Protein AF-A0A699T2B1-F1 (afdb_monomer)

Secondary structure (DSSP, 8-state):
-HHHHHHHHHTTS--------GGGGHHHHHHHHHGGG-SSS--HHHHHHHHHHTT-----

pLDDT: mean 70.19, std 12.49, range [43.19, 89.19]

Foldseek 3Di:
DVVVVVVVVCVVDPDDDDDDPDPVCPLVVVVVVVCVVVPDDDDPPVSVVVCVVVVHDPPD

Organism: Tanacetum cinerariifolium (NCBI:txid118510)

Radius of gyration: 14.81 Å; Cα contacts (8 Å, |Δi|>4): 5; chains: 1; bounding box: 25×31×31 Å

Solvent-accessible surface area (backbone atoms only — not comparable to full-atom values): 4039 Å² total; per-residue (Å²): 129,64,67,65,59,51,57,58,60,49,68,82,44,102,72,82,92,74,91,64,78,67,75,74,39,50,61,59,53,52,50,57,68,53,47,83,68,60,88,61,81,80,71,60,70,62,48,52,52,54,38,57,75,66,73,53,84,78,85,124

Structure (mmCIF, N/CA/C/O backbone):
data_AF-A0A699T2B1-F1
#
_entry.id   AF-A0A699T2B1-F1
#
loop_
_atom_site.group_PDB
_atom_site.id
_atom_site.type_symbol
_atom_site.label_atom_id
_atom_site.label_alt_id
_atom_site.label_comp_id
_atom_site.label_asym_id
_atom_site.label_entity_id
_atom_site.label_seq_id
_atom_site.pdbx_PDB_ins_code
_atom_site.Cartn_x
_atom_site.Cartn_y
_atom_site.Cartn_z
_atom_site.occupancy
_atom_site.B_iso_or_equiv
_atom_site.auth_seq_id
_atom_site.auth_comp_id
_atom_site.auth_asym_id
_atom_site.auth_atom_id
_atom_site.pdbx_PDB_model_num
ATOM 1 N N . MET A 1 1 ? 11.507 -8.443 13.204 1.00 62.28 1 MET A N 1
ATOM 2 C CA . MET A 1 1 ? 10.349 -8.271 14.117 1.00 62.28 1 MET A CA 1
ATOM 3 C C . MET A 1 1 ? 9.344 -7.178 13.700 1.00 62.28 1 MET A C 1
ATOM 5 O O . MET A 1 1 ? 8.488 -6.843 14.502 1.00 62.28 1 MET A O 1
ATOM 9 N N . ARG A 1 2 ? 9.364 -6.628 12.469 1.00 73.75 2 ARG A N 1
ATOM 10 C CA . ARG A 1 2 ? 8.370 -5.611 12.044 1.00 73.75 2 ARG A CA 1
ATOM 11 C C . ARG A 1 2 ? 7.060 -6.218 11.527 1.00 73.75 2 ARG A C 1
ATOM 13 O O . ARG A 1 2 ? 5.998 -5.718 11.863 1.00 73.75 2 ARG A O 1
ATOM 20 N N . GLN A 1 3 ? 7.127 -7.328 10.789 1.00 78.56 3 GLN A N 1
ATOM 21 C CA . GLN A 1 3 ? 5.946 -7.984 10.200 1.00 78.56 3 GLN A CA 1
ATOM 22 C C . GLN A 1 3 ? 4.895 -8.407 11.235 1.00 78.56 3 GLN A C 1
ATOM 24 O O . GLN A 1 3 ? 3.713 -8.205 11.003 1.00 78.56 3 GLN A O 1
ATOM 29 N N . ARG A 1 4 ? 5.304 -8.924 12.402 1.00 84.50 4 ARG A N 1
ATOM 30 C CA . ARG A 1 4 ? 4.357 -9.359 13.443 1.00 84.50 4 ARG A CA 1
ATOM 31 C C . ARG A 1 4 ? 3.503 -8.207 13.985 1.00 84.50 4 ARG A C 1
ATOM 33 O O . ARG A 1 4 ? 2.312 -8.389 14.187 1.00 84.50 4 ARG A O 1
ATOM 40 N N . ARG A 1 5 ? 4.096 -7.018 14.129 1.00 84.12 5 ARG A N 1
ATOM 41 C CA . ARG A 1 5 ? 3.389 -5.812 14.583 1.00 84.12 5 ARG A CA 1
ATOM 42 C C . ARG A 1 5 ? 2.397 -5.296 13.536 1.00 84.12 5 ARG A C 1
ATOM 44 O O . ARG A 1 5 ? 1.332 -4.818 13.894 1.00 84.12 5 ARG A O 1
ATOM 51 N N . TRP A 1 6 ? 2.724 -5.436 12.249 1.00 85.38 6 TRP A N 1
ATOM 52 C CA . TRP A 1 6 ? 1.799 -5.119 11.153 1.00 85.38 6 TRP A CA 1
ATOM 53 C C . TRP A 1 6 ? 0.617 -6.086 11.090 1.00 85.38 6 TRP A C 1
ATOM 55 O O . TRP A 1 6 ? -0.504 -5.655 10.857 1.00 85.38 6 TRP A O 1
ATOM 65 N N . LEU A 1 7 ? 0.851 -7.376 11.347 1.00 84.75 7 LEU A N 1
ATOM 66 C CA . LEU A 1 7 ? -0.222 -8.370 11.392 1.00 84.75 7 LEU A CA 1
ATOM 67 C C . LEU A 1 7 ? -1.194 -8.144 12.554 1.00 84.75 7 LEU A C 1
ATOM 69 O O . LEU A 1 7 ? -2.360 -8.483 12.422 1.00 84.75 7 LEU A O 1
ATOM 73 N N . GLU A 1 8 ? -0.737 -7.604 13.684 1.00 87.06 8 GLU A N 1
ATOM 74 C CA . GLU A 1 8 ? -1.626 -7.228 14.791 1.00 87.06 8 GLU A CA 1
ATOM 75 C C . GLU A 1 8 ? -2.526 -6.052 14.409 1.00 87.06 8 GLU A C 1
ATOM 77 O O . GLU A 1 8 ? -3.725 -6.135 14.626 1.00 87.06 8 GLU A O 1
ATOM 82 N N . LEU A 1 9 ? -1.976 -5.025 13.755 1.00 84.69 9 LEU A N 1
ATOM 83 C CA . LEU A 1 9 ? -2.747 -3.870 13.282 1.00 84.69 9 LEU A CA 1
ATOM 84 C C . LEU A 1 9 ? -3.772 -4.239 12.206 1.00 84.69 9 LEU A C 1
ATOM 86 O O . LEU A 1 9 ? -4.888 -3.740 12.223 1.00 84.69 9 LEU A O 1
ATOM 90 N N . LEU A 1 10 ? -3.405 -5.116 11.269 1.00 84.38 10 LEU A N 1
ATOM 91 C CA . LEU A 1 10 ? -4.294 -5.520 10.176 1.00 84.38 10 LEU A CA 1
ATOM 92 C C . LEU A 1 10 ? -5.522 -6.305 10.654 1.00 84.38 10 LEU A C 1
ATOM 94 O O . LEU A 1 10 ? -6.511 -6.339 9.938 1.00 84.38 10 LEU A O 1
ATOM 98 N N . LYS A 1 11 ? -5.488 -6.912 11.849 1.00 83.25 11 LYS A N 1
ATOM 99 C CA . LYS A 1 11 ? -6.643 -7.643 12.402 1.00 83.25 11 LYS A CA 1
ATOM 100 C C . LYS A 1 11 ? -7.835 -6.746 12.712 1.00 83.25 11 LYS A C 1
ATOM 102 O O . LYS A 1 11 ? -8.956 -7.240 12.722 1.00 83.25 11 LYS A O 1
ATOM 107 N N . ASP A 1 12 ? -7.585 -5.468 12.970 1.00 89.19 12 ASP A N 1
ATOM 108 C CA . ASP A 1 12 ? -8.630 -4.508 13.320 1.00 89.19 12 ASP A CA 1
ATOM 109 C C . ASP A 1 12 ? -9.343 -3.944 12.078 1.00 89.19 12 ASP A C 1
ATOM 111 O O . ASP A 1 12 ? -10.346 -3.244 12.204 1.00 89.19 12 ASP A O 1
ATOM 115 N N . TYR A 1 13 ? -8.851 -4.261 10.875 1.00 84.75 13 TYR A N 1
ATOM 116 C CA . TYR A 1 13 ? -9.413 -3.810 9.607 1.00 84.75 13 TYR A CA 1
ATOM 117 C C . TYR A 1 13 ? -9.891 -5.005 8.778 1.00 84.75 13 TYR A C 1
ATOM 119 O O . TYR A 1 13 ? -9.142 -5.961 8.575 1.00 84.75 13 TYR A O 1
ATOM 127 N N . ASP A 1 14 ? -11.103 -4.929 8.223 1.00 85.50 14 ASP A N 1
ATOM 128 C CA . ASP A 1 14 ? -11.601 -5.920 7.259 1.00 85.50 14 ASP A CA 1
ATOM 129 C C . ASP A 1 14 ? -10.898 -5.728 5.905 1.00 85.50 14 ASP A C 1
ATOM 131 O O . ASP A 1 14 ? -11.375 -5.030 5.010 1.00 85.50 14 ASP A O 1
ATOM 135 N N . THR A 1 15 ? -9.673 -6.248 5.803 1.00 79.56 15 THR A N 1
ATOM 136 C CA . THR A 1 15 ? -8.772 -6.011 4.671 1.00 79.56 15 THR A CA 1
ATOM 137 C C . THR A 1 15 ? -8.284 -7.319 4.065 1.00 79.56 15 THR A C 1
ATOM 139 O O . THR A 1 15 ? -7.746 -8.192 4.744 1.00 79.56 15 THR A O 1
ATOM 142 N N . ASN A 1 16 ? -8.424 -7.437 2.744 1.00 84.00 16 ASN A N 1
ATOM 143 C CA . ASN A 1 16 ? -7.882 -8.548 1.969 1.00 84.00 16 ASN A CA 1
ATOM 144 C C . ASN A 1 16 ? -6.531 -8.144 1.370 1.00 84.00 16 ASN A C 1
ATOM 146 O O . ASN A 1 16 ? -6.450 -7.209 0.574 1.00 84.00 16 ASN A O 1
ATOM 150 N N . ILE A 1 17 ? -5.460 -8.854 1.735 1.00 81.81 17 ILE A N 1
ATOM 151 C CA . ILE A 1 17 ? -4.124 -8.614 1.173 1.00 81.81 17 ILE A CA 1
ATOM 152 C C . ILE A 1 17 ? -4.070 -9.242 -0.222 1.00 81.81 17 ILE A C 1
ATOM 154 O O . ILE A 1 17 ? -3.924 -10.456 -0.363 1.00 81.81 17 ILE A O 1
ATOM 158 N N . LEU A 1 18 ? -4.176 -8.408 -1.255 1.00 84.38 18 LEU A N 1
ATOM 159 C CA . LEU A 1 18 ? -4.103 -8.824 -2.652 1.00 84.38 18 LEU A CA 1
ATOM 160 C C . LEU A 1 18 ? -2.763 -8.404 -3.259 1.00 84.38 18 LEU A C 1
ATOM 162 O O . LEU A 1 18 ? -2.332 -7.257 -3.142 1.00 84.38 18 LEU A O 1
ATOM 166 N N . TYR A 1 19 ? -2.086 -9.348 -3.914 1.00 82.62 19 TYR A N 1
ATOM 167 C CA . TYR A 1 19 ? -0.872 -9.044 -4.663 1.00 82.62 19 TYR A CA 1
ATOM 168 C C . TYR A 1 19 ? -1.240 -8.530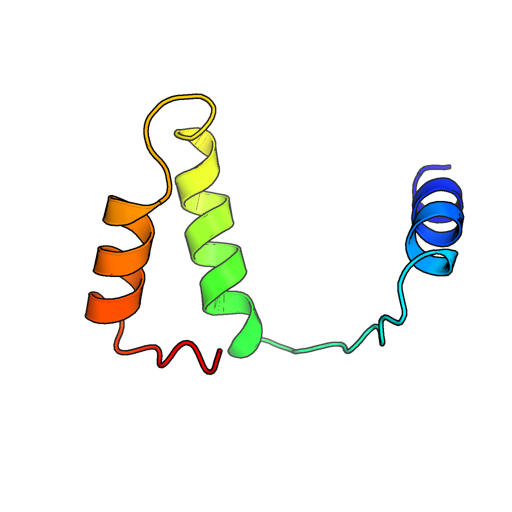 -6.053 1.00 82.62 19 TYR A C 1
ATOM 170 O O . TYR A 1 19 ? -1.852 -9.252 -6.841 1.00 82.62 19 TYR A O 1
ATOM 178 N N . HIS A 1 20 ? -0.819 -7.307 -6.371 1.00 74.69 20 HIS A N 1
ATOM 179 C CA . HIS A 1 20 ? -1.034 -6.719 -7.686 1.00 74.69 20 HIS A CA 1
ATOM 180 C C . HIS A 1 20 ? 0.302 -6.432 -8.386 1.00 74.69 20 HIS A C 1
ATOM 182 O O . HIS A 1 20 ? 0.997 -5.478 -8.031 1.00 74.69 20 HIS A O 1
ATOM 188 N N . PRO A 1 21 ? 0.689 -7.238 -9.386 1.00 76.44 21 PRO A N 1
ATOM 189 C CA . PRO A 1 21 ? 1.939 -7.028 -10.100 1.00 76.44 21 PRO A CA 1
ATOM 190 C C . PRO A 1 21 ? 1.871 -5.827 -11.059 1.00 76.44 21 PRO A C 1
ATOM 192 O O . PRO A 1 21 ? 0.919 -5.658 -11.823 1.00 76.44 21 PRO A O 1
ATOM 195 N N . GLY A 1 22 ? 2.937 -5.023 -11.074 1.00 74.88 22 GLY A N 1
ATOM 196 C CA . GLY A 1 22 ? 3.231 -4.042 -12.123 1.00 74.88 22 GLY A CA 1
ATOM 197 C C . GLY A 1 22 ? 2.277 -2.846 -12.177 1.00 74.88 22 GLY A C 1
ATOM 198 O O . GLY A 1 22 ? 2.507 -1.836 -11.520 1.00 74.88 22 GLY A O 1
ATOM 199 N N . LYS A 1 23 ? 1.229 -2.935 -13.005 1.00 69.88 23 LYS A N 1
ATOM 200 C CA . LYS A 1 23 ? 0.420 -1.781 -13.444 1.00 69.88 23 LYS A CA 1
ATOM 201 C C . LYS A 1 23 ? -0.408 -1.145 -12.321 1.00 69.88 23 LYS A C 1
ATOM 203 O O . LYS A 1 23 ? -0.573 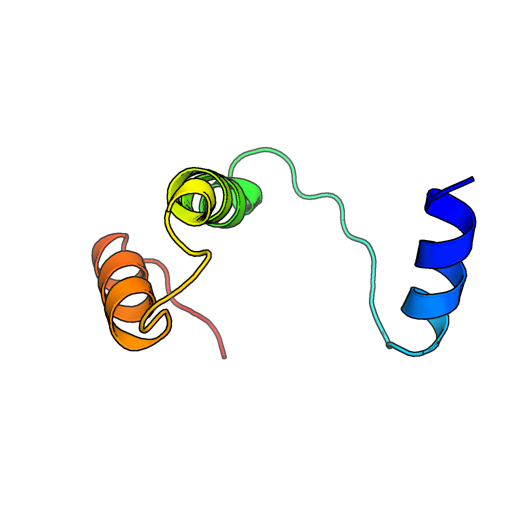0.068 -12.307 1.00 69.88 23 LYS A O 1
ATOM 208 N N . ALA A 1 24 ? -0.878 -1.939 -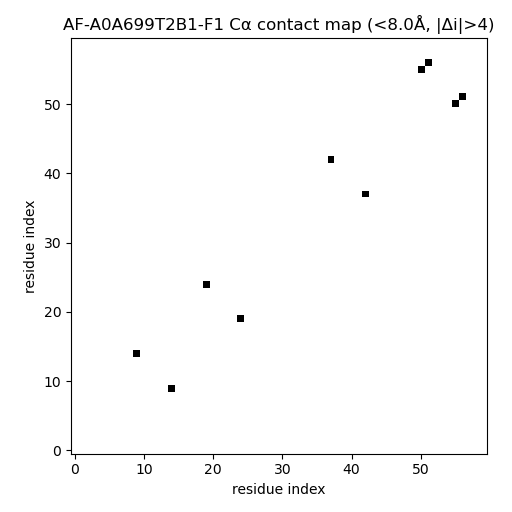11.362 1.00 74.12 24 ALA A N 1
ATOM 209 C CA . ALA A 1 24 ? -1.630 -1.423 -10.215 1.00 74.12 24 ALA A CA 1
ATOM 210 C C . ALA A 1 24 ? -0.744 -0.674 -9.203 1.00 74.12 24 ALA A C 1
ATOM 212 O O . ALA A 1 24 ? -1.242 0.138 -8.432 1.00 74.12 24 ALA A O 1
ATOM 213 N N . ASN A 1 25 ? 0.571 -0.921 -9.214 1.00 79.62 25 ASN A N 1
ATOM 214 C CA . ASN A 1 25 ? 1.510 -0.271 -8.304 1.00 79.62 25 ASN A CA 1
ATOM 215 C C . ASN A 1 25 ? 2.030 1.070 -8.849 1.00 79.62 25 ASN A C 1
ATOM 217 O O . ASN A 1 25 ? 2.730 1.779 -8.140 1.00 79.62 25 ASN A O 1
ATOM 221 N N . VAL A 1 26 ? 1.684 1.443 -10.091 1.00 79.25 26 VAL A N 1
ATOM 222 C CA . VAL A 1 26 ? 2.181 2.667 -10.750 1.00 79.25 26 VAL A CA 1
ATOM 223 C C . VAL A 1 26 ? 1.807 3.921 -9.960 1.00 79.25 26 VAL A C 1
ATOM 225 O O . VAL A 1 26 ? 2.642 4.807 -9.798 1.00 79.25 26 VAL A O 1
ATOM 228 N N . VAL A 1 27 ? 0.589 3.970 -9.412 1.00 74.69 27 VAL A N 1
ATOM 229 C CA . VAL A 1 27 ? 0.122 5.085 -8.572 1.00 74.69 27 VAL A CA 1
ATOM 230 C C . VAL A 1 27 ? 0.905 5.143 -7.265 1.00 74.69 27 VAL A C 1
ATOM 232 O O . VAL A 1 27 ? 1.453 6.187 -6.917 1.00 74.69 27 VAL A O 1
ATOM 235 N N . ALA A 1 28 ? 1.009 4.014 -6.560 1.00 78.44 28 ALA A N 1
ATOM 236 C CA . ALA A 1 28 ? 1.737 3.937 -5.297 1.00 78.44 28 ALA A CA 1
ATOM 237 C C . ALA A 1 28 ? 3.228 4.275 -5.479 1.00 78.44 28 ALA A C 1
ATOM 239 O O . ALA A 1 28 ? 3.796 5.011 -4.675 1.00 78.44 28 ALA A O 1
ATOM 240 N N . ASP A 1 29 ? 3.845 3.815 -6.570 1.00 80.25 29 ASP A N 1
ATOM 241 C CA . ASP A 1 29 ? 5.232 4.118 -6.917 1.00 80.25 29 ASP A CA 1
ATOM 242 C C . ASP A 1 29 ? 5.424 5.595 -7.283 1.00 80.25 29 ASP A C 1
ATOM 244 O O . ASP A 1 29 ? 6.405 6.205 -6.853 1.00 80.25 29 ASP A O 1
ATOM 248 N N . ALA A 1 30 ? 4.504 6.194 -8.048 1.00 81.31 30 ALA A N 1
ATOM 249 C CA . ALA A 1 30 ? 4.547 7.618 -8.379 1.00 81.31 30 ALA A CA 1
ATOM 250 C C . ALA A 1 30 ? 4.430 8.487 -7.116 1.00 81.31 30 ALA A C 1
ATOM 252 O O . ALA A 1 30 ? 5.249 9.384 -6.897 1.00 81.31 30 ALA A O 1
ATOM 253 N N . LEU A 1 31 ? 3.479 8.162 -6.236 1.00 76.00 31 LEU A N 1
ATOM 254 C CA . LEU A 1 31 ? 3.282 8.849 -4.961 1.00 76.00 31 LEU A CA 1
ATOM 255 C C . LEU A 1 31 ? 4.469 8.659 -4.015 1.00 76.00 31 LEU A C 1
ATOM 257 O O . LEU A 1 31 ? 4.948 9.628 -3.428 1.00 76.00 31 LEU A O 1
ATOM 261 N N . SER A 1 32 ? 5.009 7.444 -3.907 1.00 75.12 32 SER A N 1
ATOM 262 C CA . SER A 1 32 ? 6.177 7.170 -3.066 1.00 75.12 32 SER A CA 1
ATOM 263 C C . SER A 1 32 ? 7.411 7.944 -3.528 1.00 75.12 32 SER A C 1
ATOM 265 O O . SER A 1 32 ? 8.203 8.373 -2.689 1.00 75.12 32 SER A O 1
ATOM 267 N N . ARG A 1 33 ? 7.588 8.141 -4.841 1.00 76.69 33 ARG A N 1
ATOM 268 C CA . ARG A 1 33 ? 8.691 8.942 -5.395 1.00 76.69 33 ARG A CA 1
ATOM 269 C C . ARG A 1 33 ? 8.509 10.434 -5.121 1.00 76.69 33 ARG A C 1
ATOM 271 O O . ARG A 1 33 ? 9.497 11.112 -4.852 1.00 76.69 33 ARG A O 1
ATOM 278 N N . LYS A 1 34 ? 7.268 10.934 -5.129 1.00 66.94 34 LYS A N 1
ATOM 279 C CA . LYS A 1 34 ? 6.951 12.330 -4.778 1.00 66.94 34 LYS A CA 1
ATOM 280 C C . LYS A 1 34 ? 7.067 12.572 -3.264 1.00 66.94 34 LYS A C 1
ATOM 282 O O . LYS A 1 34 ? 7.537 13.627 -2.849 1.00 66.94 34 LYS A O 1
ATOM 287 N N . SER A 1 35 ? 6.759 11.566 -2.435 1.00 58.56 35 SER A N 1
ATOM 288 C CA . SER A 1 35 ? 6.722 11.640 -0.962 1.00 58.56 35 SER A CA 1
ATOM 289 C C . SER A 1 35 ? 8.038 12.007 -0.271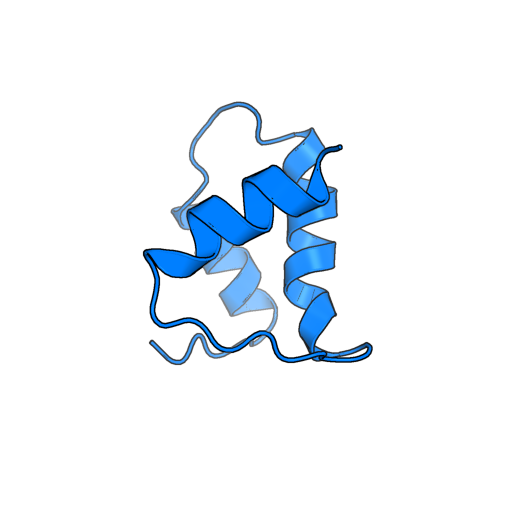 1.00 58.56 35 SER A C 1
ATOM 291 O O . SER A 1 35 ? 7.991 12.459 0.872 1.00 58.56 35 SER A O 1
ATOM 293 N N . GLY A 1 36 ? 9.191 11.906 -0.941 1.00 55.88 36 GLY A N 1
ATOM 294 C CA . GLY A 1 36 ? 10.461 12.436 -0.421 1.00 55.88 36 GLY A CA 1
ATOM 295 C C . GLY A 1 36 ? 10.457 13.960 -0.205 1.00 55.88 36 GLY A C 1
ATOM 296 O O . GLY A 1 36 ? 11.275 14.466 0.557 1.00 55.88 36 GLY A O 1
ATOM 297 N N . MET A 1 37 ? 9.515 14.678 -0.831 1.00 53.25 37 MET A N 1
ATOM 298 C CA . MET A 1 37 ? 9.286 16.121 -0.667 1.00 53.25 37 MET A CA 1
ATOM 299 C C . MET A 1 37 ? 8.061 16.453 0.213 1.00 53.25 37 MET A C 1
ATOM 301 O O . MET A 1 37 ? 7.884 17.603 0.599 1.00 53.25 37 MET A O 1
ATOM 305 N N . ILE A 1 38 ? 7.233 15.460 0.567 1.00 52.22 38 ILE A N 1
ATOM 306 C CA . ILE A 1 38 ? 5.886 15.622 1.159 1.00 52.22 38 ILE A CA 1
ATOM 307 C C . ILE A 1 38 ? 5.896 15.452 2.695 1.00 52.22 38 ILE A C 1
ATOM 309 O O . ILE A 1 38 ? 4.934 14.993 3.303 1.00 52.22 38 ILE A O 1
ATOM 313 N N . ALA A 1 39 ? 6.990 15.809 3.373 1.00 51.53 39 ALA A N 1
ATOM 314 C CA . ALA A 1 39 ? 6.983 15.871 4.843 1.00 51.53 39 ALA A CA 1
ATOM 315 C C . ALA A 1 39 ? 6.244 17.116 5.379 1.00 51.53 39 ALA A C 1
ATOM 317 O O . ALA A 1 39 ? 6.032 17.250 6.582 1.00 51.53 39 ALA A O 1
ATOM 318 N N . GLY A 1 40 ? 5.818 18.025 4.504 1.00 53.72 40 GLY A N 1
ATOM 319 C CA . GLY A 1 40 ? 4.977 19.147 4.875 1.00 53.72 40 GLY A CA 1
ATOM 320 C C . GLY A 1 40 ? 4.348 19.784 3.648 1.00 53.72 40 GLY A C 1
ATOM 321 O O . GLY A 1 40 ? 4.982 19.859 2.605 1.00 53.72 40 GLY A O 1
ATOM 322 N N . ILE A 1 41 ? 3.143 20.321 3.843 1.00 52.09 41 ILE A N 1
ATOM 323 C CA . ILE A 1 41 ? 2.438 21.262 2.959 1.00 52.09 41 ILE A CA 1
ATOM 324 C C . ILE A 1 41 ? 1.504 20.584 1.926 1.00 52.09 41 ILE A C 1
ATOM 326 O O . ILE A 1 41 ? 1.925 20.138 0.871 1.00 52.09 41 ILE A O 1
ATOM 330 N N . LYS A 1 42 ? 0.195 20.607 2.239 1.00 52.94 42 LYS A N 1
ATOM 331 C CA . LYS A 1 42 ? -0.952 20.640 1.298 1.00 52.94 42 LYS A CA 1
ATOM 332 C C . LYS A 1 42 ? -1.016 19.527 0.241 1.00 52.94 42 LYS A C 1
ATOM 334 O O . LYS A 1 42 ? -0.862 19.762 -0.949 1.00 52.94 42 LYS A O 1
ATOM 339 N N . VAL A 1 43 ? -1.303 18.314 0.692 1.00 53.62 43 VAL A N 1
ATOM 340 C CA . VAL A 1 43 ? -1.168 17.091 -0.114 1.00 53.62 43 VAL A CA 1
ATOM 341 C C . VAL A 1 43 ? -2.447 16.714 -0.881 1.00 53.62 43 VAL A C 1
ATOM 343 O O . VAL A 1 43 ? -2.406 15.827 -1.719 1.00 53.62 43 VAL A O 1
ATOM 346 N N . GLU A 1 44 ? -3.579 17.382 -0.653 1.00 58.00 44 GLU A N 1
ATOM 347 C CA . GLU A 1 44 ? -4.867 16.923 -1.201 1.00 58.00 44 GLU A CA 1
ATOM 348 C C . GLU A 1 44 ? -5.170 17.474 -2.608 1.00 58.00 44 GLU A C 1
ATOM 350 O O . GLU A 1 44 ? -5.356 16.689 -3.530 1.00 58.00 44 GLU A O 1
ATOM 355 N N . GLU A 1 45 ? -5.144 18.791 -2.842 1.00 58.34 45 GLU A N 1
ATOM 356 C CA . GLU A 1 45 ? -5.574 19.350 -4.144 1.00 58.34 45 GLU A CA 1
ATOM 357 C C . GLU A 1 45 ? -4.599 19.081 -5.303 1.00 58.34 45 GLU A C 1
ATOM 359 O O . GLU A 1 45 ? -5.020 18.843 -6.434 1.00 58.34 45 GLU A O 1
ATOM 364 N N . GLU A 1 46 ? -3.288 19.114 -5.052 1.00 63.53 46 GLU A N 1
ATOM 365 C CA . GLU A 1 46 ? -2.288 18.924 -6.111 1.00 63.53 46 GLU A CA 1
ATOM 366 C C . GLU A 1 46 ? -2.166 17.450 -6.522 1.00 63.53 46 GLU A C 1
ATOM 368 O O . GLU A 1 46 ? -1.964 17.151 -7.694 1.00 63.53 46 GLU A O 1
ATOM 373 N N . ILE A 1 47 ? -2.364 16.519 -5.581 1.00 65.81 47 ILE A N 1
ATOM 374 C CA . ILE A 1 47 ? -2.401 15.085 -5.895 1.00 65.81 47 ILE A CA 1
ATOM 375 C C . ILE A 1 47 ? -3.654 14.733 -6.690 1.00 65.81 47 ILE A C 1
ATOM 377 O O . ILE A 1 47 ? -3.551 13.970 -7.645 1.00 65.81 47 ILE A O 1
ATOM 381 N N . ILE A 1 48 ? -4.814 15.294 -6.332 1.00 65.19 48 ILE A N 1
ATOM 382 C CA . ILE A 1 48 ? -6.055 15.077 -7.087 1.00 65.19 48 ILE A CA 1
ATOM 383 C C . ILE A 1 48 ? -5.869 15.531 -8.540 1.00 65.19 48 ILE A C 1
ATOM 385 O O . ILE A 1 48 ? -6.134 14.757 -9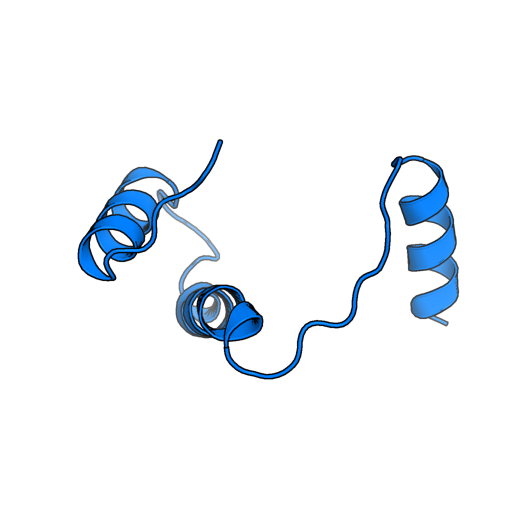.454 1.00 65.19 48 ILE A O 1
ATOM 389 N N . ARG A 1 49 ? -5.303 16.725 -8.764 1.00 67.25 49 ARG A N 1
ATOM 390 C CA . ARG A 1 49 ? -5.021 17.236 -10.117 1.00 67.25 49 ARG A CA 1
ATOM 391 C C 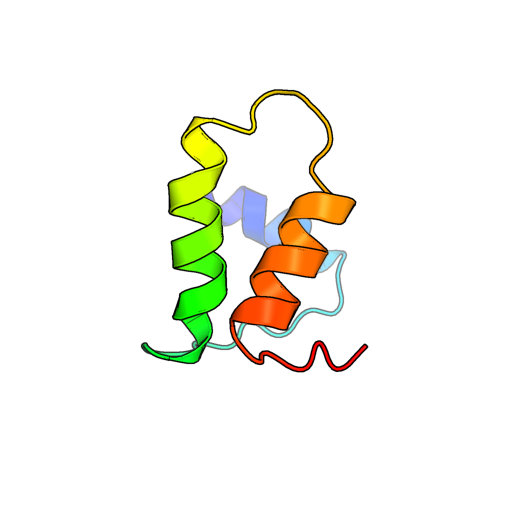. ARG A 1 49 ? -4.016 16.387 -10.899 1.00 67.25 49 ARG A C 1
ATOM 393 O O . ARG A 1 49 ? -4.181 16.209 -12.103 1.00 67.25 49 ARG A O 1
ATOM 400 N N . ASP A 1 50 ? -2.980 15.871 -10.242 1.00 67.88 50 ASP A N 1
ATOM 401 C CA . ASP A 1 50 ? -2.006 14.980 -10.882 1.00 67.88 50 ASP A CA 1
ATOM 402 C C . ASP A 1 50 ? -2.631 13.623 -11.255 1.00 67.88 50 ASP A C 1
ATOM 404 O O . ASP A 1 50 ? -2.302 13.063 -12.300 1.00 67.88 50 ASP A O 1
ATOM 408 N N . LEU A 1 51 ? -3.543 13.097 -10.429 1.00 66.50 51 LEU A N 1
ATOM 409 C CA . LEU A 1 51 ? -4.281 11.858 -10.700 1.00 66.50 51 LEU A CA 1
ATOM 410 C C . LEU A 1 51 ? -5.288 12.031 -11.847 1.00 66.50 51 LEU A C 1
ATOM 412 O O . LEU A 1 51 ? -5.377 11.156 -12.708 1.00 66.50 51 LEU A O 1
ATOM 416 N N . GLU A 1 52 ? -5.973 13.175 -11.904 1.00 68.00 52 GLU A N 1
ATOM 417 C CA . GLU A 1 52 ? -6.834 13.564 -13.029 1.00 68.00 52 GLU A CA 1
ATOM 418 C C . GLU A 1 52 ? -6.032 13.718 -14.333 1.00 68.00 52 GLU A C 1
ATOM 420 O O . GLU A 1 52 ? -6.475 13.273 -15.389 1.00 68.00 52 GLU A O 1
ATOM 425 N N . TRP A 1 53 ? -4.822 14.294 -14.282 1.00 68.62 53 TRP A N 1
ATOM 426 C C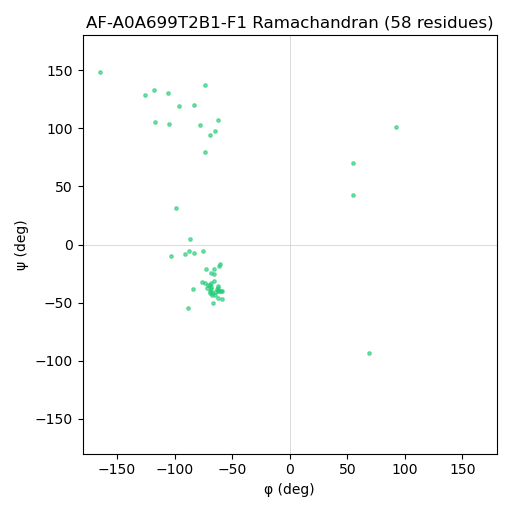A . TRP A 1 53 ? -3.955 14.449 -15.461 1.00 68.62 53 TRP A CA 1
ATOM 427 C C . TRP A 1 53 ? -3.4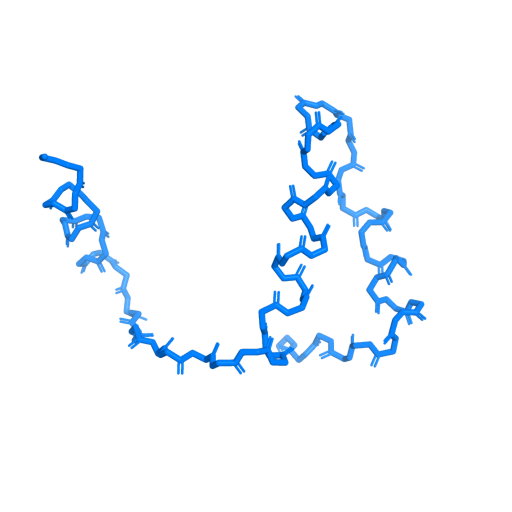14 13.117 -16.000 1.00 68.62 53 TRP A C 1
ATOM 429 O O . TRP A 1 53 ? -3.090 13.006 -17.183 1.00 68.62 53 TRP A O 1
ATOM 439 N N . LEU A 1 54 ? -3.331 12.100 -15.141 1.00 64.88 54 LEU A N 1
ATOM 440 C CA . LEU A 1 54 ? -2.933 10.741 -15.507 1.00 64.88 54 LEU A CA 1
ATOM 441 C C . LEU A 1 54 ? -4.107 9.870 -15.992 1.00 64.88 54 LEU A C 1
ATOM 443 O O . LEU A 1 54 ? -3.884 8.690 -16.264 1.00 64.88 54 LEU A O 1
ATOM 447 N N . ASP A 1 55 ? -5.313 10.440 -16.127 1.00 60.75 55 ASP A N 1
ATOM 448 C CA . ASP A 1 55 ? -6.542 9.763 -16.574 1.00 60.75 55 ASP A CA 1
ATOM 449 C C . ASP A 1 55 ? -6.879 8.522 -15.729 1.00 60.75 55 ASP A C 1
ATOM 451 O O . ASP A 1 55 ? -7.195 7.440 -16.227 1.00 60.75 55 ASP A O 1
ATOM 455 N N . ILE A 1 56 ? -6.728 8.656 -14.408 1.00 59.72 56 ILE A N 1
ATOM 456 C CA . ILE A 1 56 ? -7.000 7.583 -13.454 1.00 59.72 56 ILE A CA 1
ATOM 457 C C . ILE A 1 56 ? -8.326 7.891 -12.760 1.00 59.72 56 ILE A C 1
ATOM 459 O O . ILE A 1 56 ? -8.384 8.727 -11.860 1.00 59.72 56 ILE A O 1
ATOM 463 N N . GLU A 1 57 ? -9.393 7.191 -13.157 1.00 53.50 57 GLU A N 1
ATOM 464 C CA . GLU A 1 57 ? -10.668 7.205 -12.434 1.00 53.50 57 GLU A CA 1
ATOM 465 C C . GLU A 1 57 ? -10.458 6.643 -11.021 1.00 53.50 57 GLU A C 1
ATOM 467 O O . GLU A 1 57 ? -10.271 5.439 -10.815 1.00 53.50 57 GLU A O 1
ATOM 472 N N . LEU A 1 58 ? -10.494 7.527 -10.025 1.00 49.47 58 LEU A N 1
ATOM 473 C CA . LEU A 1 58 ? -10.711 7.131 -8.642 1.00 49.47 58 LEU A CA 1
ATOM 474 C C . LEU A 1 58 ? -12.162 6.655 -8.536 1.00 49.47 58 LEU A C 1
ATOM 476 O O . LEU A 1 58 ? -13.073 7.457 -8.350 1.00 49.47 58 LEU A O 1
ATOM 480 N N . TYR A 1 59 ? -12.380 5.348 -8.679 1.00 43.91 59 TYR A N 1
ATOM 481 C CA . TYR A 1 59 ? -13.626 4.737 -8.227 1.00 43.91 59 TYR A CA 1
ATOM 482 C C . TYR A 1 59 ? -13.678 4.867 -6.701 1.00 43.91 59 TYR A C 1
ATOM 484 O O . TYR A 1 59 ? -13.024 4.107 -5.984 1.00 43.91 59 TYR A O 1
ATOM 492 N N . VAL A 1 60 ? -14.396 5.893 -6.240 1.00 43.19 60 VAL A N 1
ATOM 493 C CA . VAL A 1 60 ? -14.819 6.078 -4.845 1.00 43.19 60 VAL A CA 1
ATOM 494 C C . VAL A 1 60 ? -15.983 5.144 -4.545 1.00 43.19 60 VAL A C 1
ATOM 496 O O . VAL A 1 60 ? -16.895 5.053 -5.400 1.00 43.19 60 VAL A O 1
#

Sequence (60 aa):
MRQRRWLELLKDYDT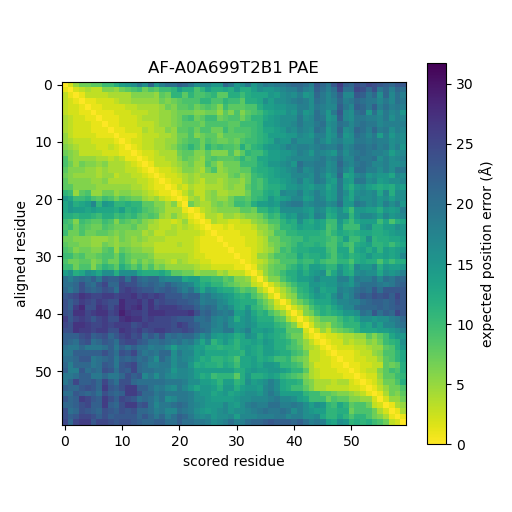NILYHPGKANVVADALSRKSGMIAGIKVEEEIIRDLEWLDIELYV

Mean predicted aligned error: 12.3 Å